Protein AF-A0A160P090-F1 (afdb_monomer_lite)

pLDDT: mean 84.94, std 6.8, range [57.69, 93.69]

Secondary structure (DSSP, 8-state):
-EEE-SSS-EEEBSSSS--SS-SEEEPTT-EEEEEEEEE-S--GGG--EEEEEEETTEEEEEEGGGS--SSSSPTTPPBTT-

Radius of gyration: 11.29 Å; chains: 1; bounding box: 28×25×28 Å

Sequence (82 aa):
MTCVLGKAGVKLYEQREYDPNPSRTLAAGDTVRFLCWGPGTSHVGGNKIWYWTNEAGRYGNVPAADLDLSGTPVDGLRECGR

Organism: Streptomyces laurentii (NCBI:txid39478)

Foldseek 3Di:
DKDFAQDWQFFWAADLDPDPDGPDTDGGRFIKDFQAKEAGDADPPRQGIWTWTQGPNDTTITGPVNGPAPDVVHPPGHHPPD

Structure (mmCIF, N/CA/C/O backbone):
data_AF-A0A160P090-F1
#
_entry.id   AF-A0A160P090-F1
#
loop_
_atom_site.group_PDB
_atom_site.id
_atom_site.type_symbol
_atom_site.label_atom_id
_atom_site.label_alt_id
_atom_site.label_comp_id
_atom_site.label_asym_id
_atom_site.label_entity_id
_atom_site.label_seq_id
_atom_site.pdbx_PDB_ins_code
_atom_site.Cartn_x
_atom_site.Cartn_y
_atom_site.Cartn_z
_atom_site.occupancy
_atom_site.B_iso_or_equiv
_atom_site.auth_seq_id
_atom_site.auth_comp_id
_atom_site.auth_asym_id
_atom_site.auth_atom_id
_atom_site.pdbx_PDB_model_num
ATOM 1 N N . MET A 1 1 ? 7.071 -8.867 3.984 1.00 80.62 1 MET A N 1
ATOM 2 C CA . MET A 1 1 ? 6.156 -9.844 3.365 1.00 80.62 1 MET A CA 1
ATOM 3 C C . MET A 1 1 ? 6.064 -9.556 1.879 1.00 80.62 1 MET A C 1
ATOM 5 O O . MET A 1 1 ? 5.987 -8.389 1.524 1.00 80.62 1 MET A O 1
ATOM 9 N N . THR A 1 2 ? 6.091 -10.575 1.027 1.00 82.19 2 THR A N 1
ATOM 10 C CA . THR A 1 2 ? 5.854 -10.405 -0.414 1.00 82.19 2 THR A CA 1
ATOM 11 C C . THR A 1 2 ? 4.475 -10.955 -0.745 1.00 82.19 2 THR A C 1
ATOM 13 O O . THR A 1 2 ? 4.136 -12.038 -0.276 1.00 82.19 2 THR A O 1
ATOM 16 N N . CYS A 1 3 ? 3.690 -10.219 -1.522 1.00 76.75 3 CYS A N 1
ATOM 17 C CA . CYS A 1 3 ? 2.394 -10.665 -2.023 1.00 76.75 3 CYS A CA 1
ATOM 18 C C . CYS A 1 3 ? 2.319 -10.464 -3.538 1.00 76.75 3 CYS A C 1
ATOM 20 O O . CYS A 1 3 ? 3.012 -9.601 -4.082 1.00 76.75 3 CYS A O 1
ATOM 22 N N . VAL A 1 4 ? 1.450 -11.222 -4.195 1.00 80.38 4 VAL A N 1
ATOM 23 C CA . VAL A 1 4 ? 1.044 -10.954 -5.576 1.00 80.38 4 VAL A CA 1
ATOM 24 C C . VAL A 1 4 ? -0.274 -10.196 -5.524 1.00 80.38 4 VAL A C 1
ATOM 26 O O . VAL A 1 4 ? -1.201 -10.628 -4.840 1.00 80.38 4 VAL A O 1
ATOM 29 N N . LEU A 1 5 ? -0.366 -9.065 -6.221 1.00 79.62 5 LEU A N 1
ATOM 30 C CA . LEU A 1 5 ? -1.613 -8.310 -6.284 1.00 79.62 5 LEU A CA 1
ATOM 31 C C . LEU A 1 5 ? -2.664 -9.063 -7.100 1.00 79.62 5 LEU A C 1
ATOM 33 O O . LEU A 1 5 ? -2.504 -9.257 -8.304 1.00 79.62 5 LEU A O 1
ATOM 37 N N . GLY A 1 6 ? -3.765 -9.440 -6.450 1.00 72.81 6 GLY A N 1
ATOM 38 C CA . GL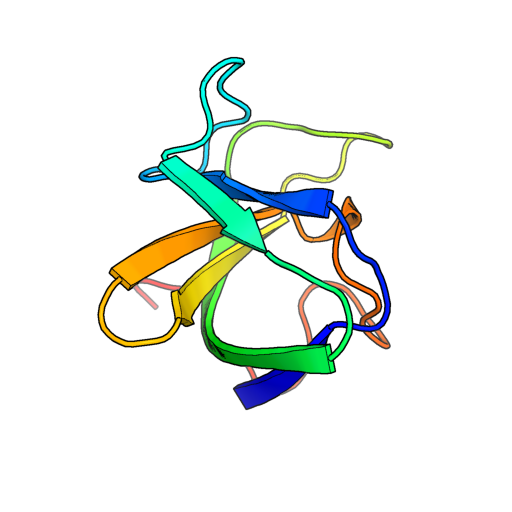Y A 1 6 ? -4.937 -10.000 -7.130 1.00 72.81 6 GLY A CA 1
ATOM 39 C C . GLY A 1 6 ? -5.774 -8.940 -7.855 1.00 72.81 6 GLY A C 1
ATOM 40 O O . GLY A 1 6 ? -6.391 -9.222 -8.880 1.00 72.81 6 GLY A O 1
ATOM 41 N N . LYS A 1 7 ? -5.763 -7.698 -7.356 1.00 77.75 7 LYS A N 1
ATOM 42 C CA . LYS A 1 7 ? -6.521 -6.571 -7.912 1.00 77.75 7 LYS A CA 1
ATOM 43 C C . LYS A 1 7 ? -5.615 -5.693 -8.778 1.00 77.75 7 LYS A C 1
ATOM 45 O O . LYS A 1 7 ? -4.546 -5.278 -8.341 1.00 77.75 7 LYS A O 1
ATOM 50 N N . ALA A 1 8 ? -6.062 -5.372 -9.990 1.00 79.75 8 ALA A N 1
ATOM 51 C CA . ALA A 1 8 ? -5.448 -4.331 -10.813 1.00 79.75 8 ALA A CA 1
ATOM 52 C C . ALA A 1 8 ? -5.959 -2.946 -10.396 1.00 79.75 8 ALA A C 1
ATOM 54 O O . ALA A 1 8 ? -7.087 -2.811 -9.922 1.00 79.75 8 ALA A O 1
ATOM 55 N N . GLY A 1 9 ? -5.161 -1.902 -10.615 1.00 84.62 9 GLY A N 1
ATOM 56 C CA . GLY A 1 9 ? -5.585 -0.534 -10.314 1.00 84.62 9 GLY A CA 1
ATOM 57 C C . GLY A 1 9 ? -5.269 -0.086 -8.887 1.00 84.62 9 GLY A C 1
ATOM 58 O O . GLY A 1 9 ? -5.790 0.934 -8.440 1.00 84.62 9 GLY A O 1
ATOM 59 N N . VAL A 1 10 ? -4.438 -0.838 -8.161 1.00 88.69 10 VAL A N 1
ATOM 60 C CA . VAL A 1 10 ? -4.052 -0.504 -6.788 1.00 88.69 10 VAL A CA 1
ATOM 61 C C . VAL A 1 10 ? -3.166 0.733 -6.813 1.00 88.69 10 VAL A C 1
ATOM 63 O O . VAL A 1 10 ? -2.125 0.760 -7.468 1.00 88.69 10 VAL A O 1
ATOM 66 N N . LYS A 1 11 ? -3.588 1.782 -6.116 1.00 89.62 11 LYS A N 1
ATOM 67 C CA . LYS A 1 11 ? -2.888 3.064 -6.118 1.00 89.62 11 LYS A CA 1
ATOM 68 C C . LYS A 1 11 ? -1.728 3.043 -5.124 1.00 89.62 11 LYS A C 1
ATOM 70 O O . LYS A 1 11 ? -1.914 2.727 -3.949 1.00 89.62 11 LYS A O 1
ATOM 75 N N . LEU A 1 12 ? -0.542 3.390 -5.613 1.00 89.88 12 LEU A N 1
ATOM 76 C CA . LEU A 1 12 ? 0.647 3.628 -4.808 1.00 89.88 12 LEU A CA 1
ATOM 77 C C . LEU A 1 12 ? 0.747 5.125 -4.519 1.00 89.88 12 LEU A C 1
ATOM 79 O O . LEU A 1 12 ? 0.739 5.945 -5.436 1.00 89.88 12 LEU A O 1
ATOM 83 N N . TYR A 1 13 ? 0.858 5.466 -3.244 1.00 90.94 13 TYR A N 1
ATOM 84 C CA . TYR A 1 13 ? 0.943 6.839 -2.760 1.00 90.94 13 TYR A CA 1
ATOM 85 C C . TYR A 1 13 ? 2.319 7.095 -2.160 1.00 90.94 13 TYR A C 1
ATOM 87 O O . TYR A 1 13 ? 2.911 6.205 -1.559 1.00 90.94 13 TYR A O 1
ATOM 95 N N . GLU A 1 14 ? 2.857 8.304 -2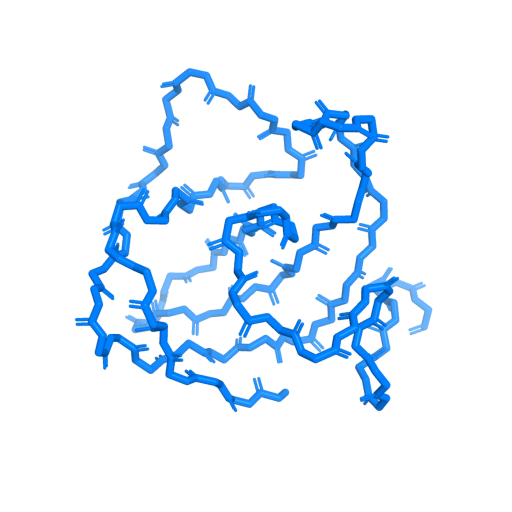.281 1.00 89.38 14 GLU A N 1
ATOM 96 C CA . GLU A 1 14 ? 4.167 8.609 -1.679 1.00 89.38 14 GLU A CA 1
ATOM 97 C C . GLU A 1 14 ? 4.087 8.644 -0.145 1.00 89.38 14 GLU A C 1
ATOM 99 O O . GLU A 1 14 ? 5.032 8.274 0.550 1.00 89.38 14 GLU A O 1
ATOM 104 N N . GLN A 1 15 ? 2.918 9.008 0.388 1.00 87.62 15 GLN A N 1
ATOM 105 C CA . GLN A 1 15 ? 2.641 9.154 1.816 1.00 87.62 15 GLN A CA 1
ATOM 106 C C . GLN A 1 15 ? 1.430 8.306 2.231 1.00 87.62 15 GLN A C 1
ATOM 108 O O . GLN A 1 15 ? 0.767 7.698 1.394 1.00 87.62 15 GLN A O 1
ATOM 113 N N . ARG A 1 16 ? 1.137 8.230 3.535 1.00 89.88 16 ARG A N 1
ATOM 114 C CA . ARG A 1 16 ? -0.001 7.466 4.094 1.00 89.88 16 ARG A CA 1
ATOM 115 C C . ARG A 1 16 ? -1.311 8.251 4.006 1.00 89.88 16 ARG A C 1
ATOM 117 O O . ARG A 1 16 ? -2.071 8.329 4.972 1.00 89.88 16 ARG A O 1
ATOM 124 N N . GLU A 1 17 ? -1.540 8.858 2.852 1.00 87.62 17 GLU A N 1
ATOM 125 C CA . GLU A 1 17 ? -2.661 9.745 2.589 1.00 87.62 17 GLU A CA 1
ATOM 126 C C . GLU A 1 17 ? -3.385 9.312 1.319 1.00 87.62 17 GLU A C 1
ATOM 128 O O . GLU A 1 17 ? -2.765 8.899 0.339 1.00 87.62 17 GLU A O 1
ATOM 133 N N . TYR A 1 18 ? -4.716 9.392 1.344 1.00 83.31 18 TYR A N 1
ATOM 134 C CA . TYR A 1 18 ? -5.542 9.116 0.174 1.00 83.31 18 TYR A CA 1
ATOM 135 C C . TYR A 1 18 ? -5.563 10.360 -0.726 1.00 83.31 18 TYR A C 1
ATOM 137 O O . TYR A 1 18 ? -6.513 11.140 -0.703 1.00 83.31 18 TYR A O 1
ATOM 145 N N . ASP A 1 19 ? -4.468 10.575 -1.458 1.00 78.06 19 ASP A N 1
ATOM 146 C CA . ASP A 1 19 ? -4.303 11.686 -2.404 1.00 78.06 19 ASP A CA 1
ATOM 147 C C . ASP A 1 19 ? -5.099 11.410 -3.700 1.00 78.06 19 ASP A C 1
ATOM 149 O O . ASP A 1 19 ? -5.141 10.275 -4.176 1.00 78.06 19 ASP A O 1
ATOM 153 N N . PRO A 1 20 ? -5.750 12.392 -4.340 1.00 75.88 20 PRO A N 1
ATOM 154 C CA . PRO A 1 20 ? -6.266 12.199 -5.697 1.00 75.88 20 PRO A CA 1
ATOM 155 C C . PRO A 1 20 ? -5.189 11.811 -6.738 1.00 75.88 20 PRO A C 1
ATOM 157 O O . PRO A 1 20 ? -5.538 11.211 -7.757 1.00 75.88 20 PRO A O 1
ATOM 160 N N . ASN A 1 21 ? -3.908 12.094 -6.485 1.00 82.38 21 ASN A N 1
ATOM 161 C CA . ASN A 1 21 ? -2.779 11.916 -7.397 1.00 82.38 21 ASN A CA 1
ATOM 162 C C . ASN A 1 21 ? -1.801 10.833 -6.899 1.00 82.38 21 ASN A C 1
ATOM 164 O O . ASN A 1 21 ? -0.793 11.138 -6.261 1.00 82.38 21 ASN A O 1
ATOM 168 N N . PRO A 1 22 ? -2.059 9.545 -7.185 1.00 86.31 22 PRO A N 1
ATOM 169 C CA . PRO A 1 22 ? -1.123 8.481 -6.842 1.00 86.31 22 PRO A CA 1
ATOM 170 C C . PRO A 1 22 ? 0.172 8.599 -7.655 1.00 86.31 22 PRO A C 1
ATOM 172 O O . PRO A 1 22 ? 0.146 8.933 -8.840 1.00 86.31 22 PRO A O 1
ATOM 175 N N . SER A 1 23 ? 1.307 8.245 -7.049 1.00 84.88 23 SER A N 1
ATOM 176 C CA . SER A 1 23 ? 2.608 8.244 -7.731 1.00 84.88 23 SER A CA 1
ATOM 177 C C . SER A 1 23 ? 2.704 7.155 -8.797 1.00 84.88 23 SER A C 1
ATOM 179 O O . SER A 1 23 ? 3.448 7.290 -9.771 1.00 84.88 23 SER A O 1
ATOM 181 N N . ARG A 1 24 ? 1.950 6.064 -8.622 1.00 86.31 24 ARG A N 1
ATOM 182 C CA . ARG A 1 24 ? 1.835 4.971 -9.588 1.00 86.31 24 ARG A CA 1
ATOM 183 C C . ARG A 1 24 ? 0.551 4.174 -9.371 1.00 86.31 24 ARG A C 1
ATOM 185 O O . ARG A 1 24 ? -0.005 4.137 -8.280 1.00 86.31 24 ARG A O 1
ATOM 192 N N . THR A 1 25 ? 0.112 3.482 -10.418 1.00 88.44 25 THR A N 1
ATOM 193 C CA . THR A 1 25 ? -0.891 2.416 -10.326 1.00 88.44 25 THR A CA 1
ATOM 194 C C . THR A 1 25 ? -0.220 1.057 -10.520 1.00 88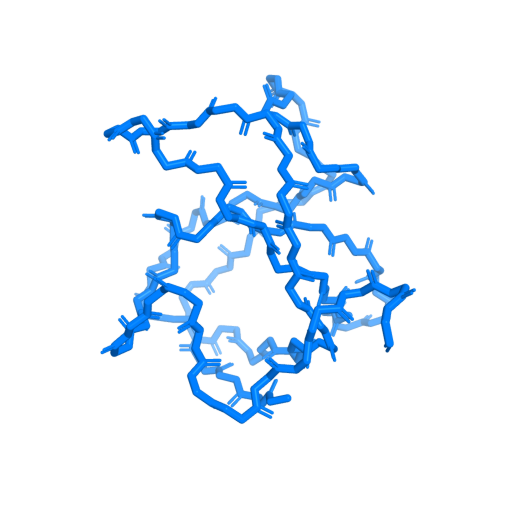.44 25 THR A C 1
ATOM 196 O O . THR A 1 25 ? 0.568 0.887 -11.452 1.00 88.44 25 THR A O 1
ATOM 199 N N . LEU A 1 26 ? -0.515 0.112 -9.633 1.00 86.44 26 LEU A N 1
ATOM 200 C CA . LEU A 1 26 ? -0.028 -1.263 -9.671 1.00 86.44 26 LEU A CA 1
ATOM 201 C C . LEU A 1 26 ? -1.025 -2.154 -10.428 1.00 86.44 26 LEU A C 1
ATOM 203 O O . LEU A 1 26 ? -2.247 -1.959 -10.355 1.00 86.44 26 LEU A O 1
ATOM 207 N N . ALA A 1 27 ? -0.500 -3.115 -11.179 1.00 85.75 27 ALA A N 1
ATOM 208 C CA . ALA A 1 27 ? -1.266 -4.047 -11.994 1.00 85.75 27 ALA A CA 1
ATOM 209 C C . ALA A 1 27 ? -1.530 -5.364 -11.249 1.00 85.75 27 ALA A C 1
ATOM 211 O O . ALA A 1 27 ? -0.823 -5.734 -10.311 1.00 85.75 27 ALA A O 1
ATOM 212 N N . ALA A 1 28 ? -2.553 -6.099 -11.692 1.00 84.12 28 ALA A N 1
ATOM 213 C CA . ALA A 1 28 ? -2.739 -7.471 -11.233 1.00 84.12 28 ALA A CA 1
ATOM 214 C C . ALA A 1 28 ? -1.538 -8.323 -11.670 1.00 84.12 28 ALA A C 1
ATOM 216 O O . ALA A 1 28 ? -1.056 -8.189 -12.795 1.00 84.12 28 ALA A O 1
ATOM 217 N N . GLY A 1 29 ? -1.068 -9.196 -10.783 1.00 79.44 29 GLY A N 1
ATOM 218 C CA . GLY A 1 29 ? 0.135 -10.002 -10.996 1.00 79.44 29 GLY A CA 1
ATOM 219 C C . GLY A 1 29 ? 1.438 -9.330 -10.551 1.00 79.44 29 GLY A C 1
ATOM 220 O O . GLY A 1 29 ? 2.451 -10.025 -10.444 1.00 79.44 29 GLY A O 1
ATOM 221 N N . ASP A 1 30 ? 1.431 -8.030 -10.223 1.00 83.62 30 ASP A N 1
ATOM 222 C CA . ASP A 1 30 ? 2.615 -7.368 -9.671 1.00 83.62 30 ASP A CA 1
ATOM 223 C C . ASP A 1 30 ? 3.007 -8.015 -8.337 1.00 83.62 30 ASP A C 1
ATOM 225 O O . ASP A 1 30 ? 2.182 -8.230 -7.441 1.00 83.62 30 ASP A O 1
ATOM 229 N N . THR A 1 31 ? 4.298 -8.317 -8.201 1.00 81.25 31 THR A N 1
ATOM 230 C CA . THR A 1 31 ? 4.870 -8.821 -6.952 1.00 81.25 31 THR A CA 1
ATOM 231 C C . THR A 1 31 ? 5.306 -7.641 -6.093 1.00 81.25 31 THR A C 1
ATOM 233 O O . THR A 1 31 ? 6.265 -6.940 -6.411 1.00 81.25 31 THR A O 1
ATOM 236 N N . VAL A 1 32 ? 4.611 -7.432 -4.980 1.00 83.50 32 VAL A N 1
ATOM 237 C CA . VAL A 1 32 ? 4.782 -6.270 -4.104 1.00 83.50 32 VAL A CA 1
ATOM 238 C C . VAL A 1 32 ? 5.384 -6.707 -2.774 1.00 83.50 32 VAL A C 1
ATOM 240 O O . VAL A 1 32 ? 4.900 -7.644 -2.133 1.00 83.50 32 VAL A O 1
ATOM 243 N N . ARG A 1 33 ? 6.450 -6.026 -2.336 1.00 86.12 33 ARG A N 1
ATOM 244 C CA . ARG A 1 33 ? 7.121 -6.309 -1.062 1.00 86.12 33 ARG A CA 1
ATOM 245 C C . ARG A 1 33 ? 6.728 -5.293 0.007 1.00 86.12 33 ARG A C 1
ATOM 247 O O . ARG A 1 33 ? 7.305 -4.212 0.089 1.00 86.12 33 ARG A O 1
ATOM 254 N N . PHE A 1 34 ? 5.842 -5.700 0.909 1.00 88.94 34 PHE A N 1
ATOM 255 C CA . PHE A 1 34 ? 5.521 -4.947 2.117 1.00 88.94 34 PHE A CA 1
ATOM 256 C C . PHE A 1 34 ? 6.624 -5.051 3.165 1.00 88.94 34 PHE A C 1
ATOM 258 O O . PHE A 1 34 ? 7.117 -6.137 3.496 1.00 88.94 34 PHE A O 1
ATOM 265 N N . LEU A 1 35 ? 6.981 -3.899 3.715 1.00 90.94 35 LEU A N 1
ATOM 266 C CA . LEU A 1 35 ? 8.053 -3.729 4.686 1.00 90.94 35 LEU A CA 1
ATOM 267 C C . LEU A 1 35 ? 7.498 -3.609 6.108 1.00 90.94 35 LEU A C 1
ATOM 269 O O . LEU A 1 35 ? 8.015 -4.245 7.024 1.00 90.94 35 LEU A O 1
ATOM 273 N N . CYS A 1 36 ? 6.439 -2.820 6.277 1.00 91.75 36 CYS A N 1
ATOM 274 C CA . CYS A 1 36 ? 5.730 -2.621 7.537 1.00 91.75 36 CYS A CA 1
ATOM 275 C C . CYS A 1 36 ? 4.346 -2.002 7.271 1.00 91.75 36 CYS A C 1
ATOM 277 O O . CYS A 1 36 ? 4.078 -1.527 6.166 1.00 91.75 36 CYS A O 1
ATOM 279 N N . TRP A 1 37 ? 3.456 -2.015 8.261 1.00 93.31 37 TRP A N 1
ATOM 280 C CA . TRP A 1 37 ? 2.154 -1.340 8.197 1.00 93.31 37 TRP A CA 1
ATOM 281 C C . TRP A 1 37 ? 2.114 -0.119 9.116 1.00 93.31 37 TRP A C 1
ATOM 283 O O . TRP A 1 37 ? 3.088 0.206 9.776 1.00 93.31 37 TRP A O 1
ATOM 293 N N . GLY A 1 38 ? 1.019 0.625 9.129 1.00 93.69 38 GLY A N 1
ATOM 294 C CA . GLY A 1 38 ? 0.774 1.672 10.126 1.00 93.69 38 GLY A CA 1
ATOM 295 C C . GLY A 1 38 ? -0.512 2.443 9.829 1.00 93.69 38 GLY A C 1
ATOM 296 O O . GLY A 1 38 ? -1.088 2.265 8.749 1.00 93.69 38 GLY A O 1
ATOM 297 N N . PRO A 1 39 ? -0.964 3.295 10.756 1.00 93.38 39 PRO A N 1
ATOM 298 C CA . PRO A 1 39 ? -2.133 4.135 10.547 1.00 93.38 39 PRO A CA 1
ATOM 299 C C . PRO A 1 39 ? -1.851 5.284 9.562 1.00 93.38 39 PRO A C 1
ATOM 301 O O . PRO A 1 39 ? -0.705 5.692 9.376 1.00 93.38 39 PRO A O 1
ATOM 304 N N . GLY A 1 40 ? -2.901 5.814 8.941 1.00 92.50 40 GLY A N 1
ATOM 305 C CA . GLY A 1 40 ? -2.861 6.976 8.050 1.00 92.50 40 GLY A CA 1
ATOM 306 C C . GLY A 1 40 ? -4.253 7.565 7.823 1.00 92.50 40 GLY A C 1
ATOM 307 O O . GLY A 1 40 ? -5.170 7.325 8.617 1.00 92.50 40 GLY A O 1
ATOM 308 N N . THR A 1 41 ? -4.424 8.313 6.732 1.00 93.69 41 THR A N 1
ATOM 309 C CA . THR A 1 41 ? -5.724 8.885 6.348 1.00 93.69 41 THR A CA 1
ATOM 310 C C . THR A 1 41 ? -6.757 7.783 6.127 1.00 93.69 41 THR A C 1
ATOM 312 O O . THR A 1 41 ? -6.441 6.704 5.620 1.00 93.69 41 THR A O 1
ATOM 315 N N . SER A 1 42 ? -8.000 8.047 6.529 1.00 92.81 42 SER A N 1
ATOM 316 C CA . SER A 1 42 ? -9.099 7.097 6.364 1.00 92.81 42 SER A CA 1
ATOM 317 C C . SER A 1 42 ? -9.441 6.896 4.890 1.00 92.81 42 SER A C 1
ATOM 319 O O . SER A 1 42 ? -9.547 7.862 4.139 1.00 92.81 42 SER A O 1
ATOM 321 N N . HIS A 1 43 ? -9.680 5.649 4.502 1.00 88.06 43 HIS A N 1
ATOM 322 C CA . HIS A 1 43 ? -10.146 5.257 3.172 1.00 88.06 43 HIS A CA 1
ATOM 323 C C . HIS A 1 43 ? -11.423 4.406 3.280 1.00 88.06 43 HIS A C 1
ATOM 325 O O . HIS A 1 43 ? -12.127 4.469 4.295 1.00 88.06 43 HIS A O 1
ATOM 331 N N . VAL A 1 44 ? -11.785 3.701 2.201 1.00 84.38 44 VAL A N 1
ATOM 332 C CA . VAL A 1 44 ? -13.058 2.975 2.051 1.00 84.38 44 VAL A CA 1
ATOM 333 C C . VAL A 1 44 ? -13.374 2.135 3.295 1.00 84.38 44 VAL A C 1
ATOM 335 O O . VAL A 1 44 ? -12.523 1.425 3.826 1.00 84.38 44 VAL A O 1
ATOM 338 N N . GLY A 1 45 ? -14.617 2.237 3.776 1.00 83.94 45 GLY A N 1
ATOM 339 C CA . GLY A 1 45 ? -15.074 1.507 4.963 1.00 83.94 45 GLY A CA 1
ATOM 340 C C . GLY A 1 45 ? -14.516 2.026 6.294 1.00 83.94 45 GLY A C 1
ATOM 341 O O . GLY A 1 45 ? -14.627 1.334 7.299 1.00 83.94 45 GLY A O 1
ATOM 342 N N . GLY A 1 46 ? -13.905 3.217 6.324 1.00 86.81 46 GLY A N 1
ATOM 343 C CA . GLY A 1 46 ? -13.338 3.800 7.546 1.00 86.81 46 GLY A CA 1
ATOM 344 C C . GLY A 1 46 ? -11.999 3.186 7.965 1.00 86.81 46 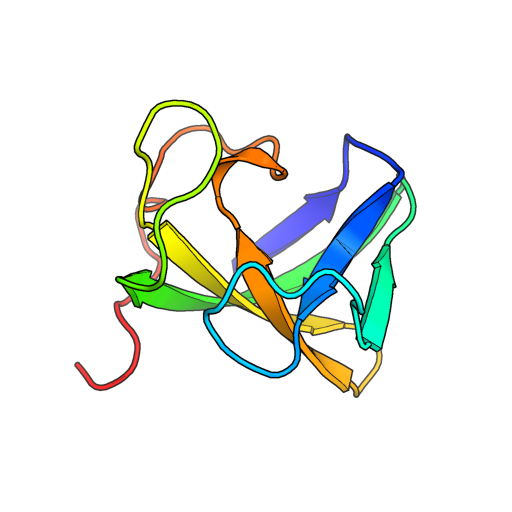GLY A C 1
ATOM 345 O O . GLY A 1 46 ? -11.498 3.476 9.053 1.00 86.81 46 GLY A O 1
ATOM 346 N N . ASN A 1 47 ? -11.414 2.331 7.121 1.00 88.88 47 ASN A N 1
ATOM 347 C CA . ASN A 1 47 ? -10.137 1.691 7.393 1.00 88.88 47 ASN A CA 1
ATOM 348 C C . ASN A 1 47 ? -9.005 2.730 7.292 1.00 88.88 47 ASN A C 1
ATOM 350 O O . ASN A 1 47 ? -9.004 3.603 6.426 1.00 88.88 47 ASN A O 1
ATOM 354 N N . LYS A 1 48 ? -8.054 2.658 8.224 1.00 93.00 48 LYS A N 1
ATOM 355 C CA . LYS A 1 48 ? -6.918 3.585 8.342 1.00 93.00 48 LYS A CA 1
ATOM 356 C C . LYS A 1 48 ? -5.573 2.884 8.203 1.00 93.00 48 LYS A C 1
ATOM 358 O O . LYS A 1 48 ? -4.550 3.505 8.456 1.00 93.00 48 LYS A O 1
ATOM 363 N N . ILE A 1 49 ? -5.549 1.597 7.864 1.00 93.38 49 ILE A N 1
ATOM 364 C CA . ILE A 1 49 ? -4.316 0.823 7.738 1.00 93.38 49 ILE A CA 1
ATOM 365 C C . ILE A 1 49 ? -3.700 1.049 6.357 1.00 93.38 49 ILE A C 1
ATOM 367 O O . ILE A 1 49 ? -4.377 0.963 5.328 1.00 93.38 49 ILE A O 1
ATOM 371 N N . TRP A 1 50 ? -2.396 1.316 6.365 1.00 93.38 50 TRP A N 1
ATOM 372 C CA . TRP A 1 50 ? -1.553 1.532 5.195 1.00 93.38 50 TRP A CA 1
ATOM 373 C C . TRP A 1 50 ? -0.303 0.666 5.274 1.00 93.38 50 TRP A C 1
ATOM 375 O O . TRP A 1 50 ? 0.314 0.552 6.339 1.00 93.38 50 TRP A O 1
ATOM 385 N N . TYR A 1 51 ? 0.100 0.111 4.137 1.00 92.44 51 TYR A N 1
ATOM 386 C CA . TYR A 1 51 ? 1.294 -0.714 4.013 1.00 92.44 51 TYR A CA 1
ATOM 387 C C . TYR A 1 51 ? 2.400 0.030 3.280 1.00 92.44 51 TYR A C 1
ATOM 389 O O . TYR A 1 51 ? 2.212 0.432 2.134 1.00 92.44 51 TYR A O 1
ATOM 397 N N . TRP A 1 52 ? 3.562 0.162 3.922 1.00 92.56 52 TRP A N 1
ATOM 398 C CA . TRP A 1 52 ? 4.773 0.658 3.279 1.00 92.56 52 TRP A CA 1
ATOM 399 C C . TRP A 1 52 ? 5.378 -0.448 2.425 1.00 92.56 52 TRP A C 1
ATOM 401 O O . TRP A 1 52 ? 5.597 -1.569 2.899 1.00 92.56 52 TRP A O 1
ATOM 411 N N . THR A 1 53 ? 5.655 -0.135 1.170 1.00 90.06 53 THR A N 1
ATOM 412 C CA . THR A 1 53 ? 6.130 -1.087 0.178 1.00 90.06 53 THR A CA 1
ATOM 413 C C . THR A 1 53 ? 7.288 -0.525 -0.630 1.00 90.06 53 THR A C 1
ATOM 415 O O . THR A 1 53 ? 7.466 0.688 -0.736 1.00 90.06 53 THR A O 1
ATOM 418 N N . ASN A 1 54 ? 8.077 -1.434 -1.193 1.00 84.62 54 ASN A N 1
ATOM 419 C CA . ASN A 1 54 ? 9.003 -1.144 -2.274 1.00 84.62 54 ASN A CA 1
ATOM 420 C C . ASN A 1 54 ? 8.630 -2.033 -3.467 1.00 84.62 54 ASN A C 1
ATOM 422 O O . ASN A 1 54 ? 8.863 -3.244 -3.440 1.00 84.62 54 ASN A O 1
ATOM 426 N N . GLU A 1 55 ? 8.023 -1.433 -4.486 1.00 76.31 55 GLU A N 1
ATOM 427 C CA . GLU A 1 55 ? 7.705 -2.085 -5.756 1.00 76.31 55 GLU A CA 1
ATOM 428 C C . GLU A 1 55 ? 8.741 -1.658 -6.796 1.00 76.31 55 GLU A C 1
ATOM 430 O O . GLU A 1 55 ? 8.919 -0.467 -7.029 1.00 76.31 55 GLU A O 1
ATOM 435 N N . ALA A 1 56 ? 9.466 -2.617 -7.379 1.00 67.06 56 ALA A N 1
A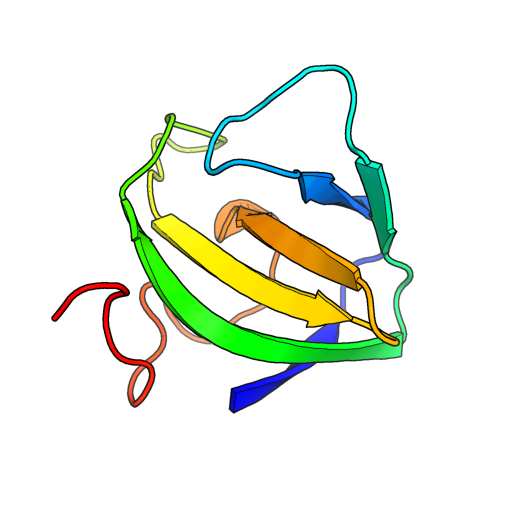TOM 436 C CA . ALA A 1 56 ? 10.476 -2.385 -8.422 1.00 67.06 56 ALA A CA 1
ATOM 437 C C . ALA A 1 56 ? 11.425 -1.180 -8.185 1.00 67.06 56 ALA A C 1
ATOM 439 O O . ALA A 1 56 ? 11.815 -0.491 -9.126 1.00 67.06 56 ALA A O 1
ATOM 440 N N . GLY A 1 57 ? 11.815 -0.913 -6.932 1.00 72.25 57 GLY A N 1
ATOM 441 C CA . GLY A 1 57 ? 12.715 0.192 -6.573 1.00 72.25 57 GLY A CA 1
ATOM 442 C C . GLY A 1 57 ? 12.016 1.510 -6.223 1.00 72.25 57 GLY A C 1
ATOM 443 O O . GLY A 1 57 ? 12.697 2.488 -5.918 1.00 72.25 57 GLY A O 1
ATOM 444 N N . ARG A 1 58 ? 10.680 1.554 -6.232 1.00 81.88 58 ARG A N 1
ATOM 445 C CA . ARG A 1 58 ? 9.880 2.705 -5.805 1.00 81.88 58 ARG A CA 1
ATOM 446 C C . ARG A 1 58 ? 9.237 2.442 -4.456 1.00 81.88 58 ARG A C 1
ATOM 448 O O . ARG A 1 58 ? 8.464 1.503 -4.275 1.00 81.88 58 ARG A O 1
ATOM 455 N N . TYR A 1 59 ? 9.552 3.324 -3.520 1.00 86.00 59 TYR A N 1
ATOM 456 C CA . TYR A 1 59 ? 8.940 3.343 -2.206 1.00 86.00 59 TYR A CA 1
ATOM 457 C C . TYR A 1 59 ? 7.578 4.037 -2.244 1.00 86.00 59 TYR A C 1
ATOM 459 O O . TYR A 1 59 ? 7.405 5.033 -2.944 1.00 86.00 59 TYR A O 1
ATOM 467 N N . GLY A 1 60 ? 6.623 3.522 -1.476 1.00 91.19 60 GLY A N 1
ATOM 468 C CA . GLY A 1 60 ? 5.311 4.139 -1.332 1.00 91.19 60 GLY A CA 1
ATOM 469 C C . GLY A 1 60 ? 4.411 3.385 -0.362 1.00 91.19 60 GLY A C 1
ATOM 470 O O . GLY A 1 60 ? 4.788 2.366 0.215 1.00 91.19 60 GLY A O 1
ATOM 471 N N . ASN A 1 61 ? 3.204 3.898 -0.178 1.00 92.00 61 ASN A N 1
ATOM 472 C CA . ASN A 1 61 ? 2.171 3.350 0.676 1.00 92.00 61 A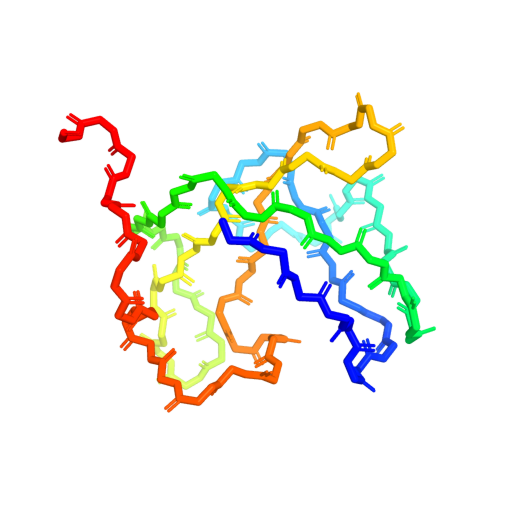SN A CA 1
ATOM 473 C C . ASN A 1 61 ? 0.985 2.883 -0.159 1.00 92.00 61 ASN A C 1
ATOM 475 O O . ASN A 1 61 ? 0.589 3.538 -1.122 1.00 92.00 61 ASN A O 1
ATOM 479 N N . VAL A 1 62 ? 0.389 1.771 0.254 1.00 91.06 62 VAL A N 1
ATOM 480 C CA . VAL A 1 62 ? -0.835 1.237 -0.342 1.00 91.06 62 VAL A CA 1
ATOM 481 C C . VAL A 1 62 ? -1.899 1.107 0.749 1.00 91.06 62 VAL A C 1
ATOM 483 O O . VAL A 1 62 ? -1.588 0.581 1.827 1.00 91.06 62 VAL A O 1
ATOM 486 N N . PRO A 1 63 ? -3.137 1.581 0.524 1.00 90.94 63 PRO A N 1
ATOM 487 C CA . PRO A 1 63 ? -4.207 1.421 1.495 1.00 90.94 63 PRO A CA 1
ATOM 488 C C . PRO A 1 63 ? -4.602 -0.052 1.594 1.00 90.94 63 PRO A C 1
ATOM 490 O O . PRO A 1 63 ? -4.747 -0.747 0.590 1.00 90.94 63 PRO A O 1
ATOM 493 N N . ALA A 1 64 ? -4.822 -0.530 2.817 1.00 89.19 64 ALA A N 1
ATOM 494 C CA . ALA A 1 64 ? -5.184 -1.922 3.058 1.00 89.19 64 ALA A CA 1
ATOM 495 C C . ALA A 1 64 ? -6.465 -2.358 2.326 1.00 89.19 64 ALA A C 1
ATOM 497 O O . ALA A 1 64 ? -6.573 -3.516 1.949 1.00 89.19 64 ALA A O 1
ATOM 498 N N . ALA A 1 65 ? -7.406 -1.436 2.096 1.00 87.19 65 ALA A N 1
ATOM 499 C CA . ALA A 1 65 ? -8.668 -1.714 1.409 1.00 87.19 65 ALA A CA 1
ATOM 500 C C . ALA A 1 65 ? -8.512 -2.022 -0.093 1.00 87.19 65 ALA A C 1
ATOM 502 O O . ALA A 1 65 ? -9.428 -2.574 -0.699 1.00 87.19 65 ALA A O 1
ATOM 503 N N . ASP A 1 66 ? -7.378 -1.663 -0.702 1.00 86.44 66 ASP A N 1
ATOM 504 C CA . ASP A 1 66 ? -7.094 -1.991 -2.103 1.00 86.44 66 ASP A CA 1
ATOM 505 C C . ASP A 1 66 ? -6.319 -3.301 -2.268 1.00 86.44 66 ASP A C 1
ATOM 507 O O . ASP A 1 66 ? -6.126 -3.762 -3.392 1.00 86.44 66 ASP A O 1
ATOM 511 N N . LEU A 1 67 ? -5.896 -3.914 -1.165 1.00 83.81 67 LEU A N 1
ATOM 512 C CA . LEU A 1 67 ? -5.153 -5.161 -1.176 1.00 83.81 67 LEU A CA 1
ATOM 513 C C . LEU A 1 67 ? -6.074 -6.330 -0.846 1.00 83.81 67 LEU A C 1
ATOM 515 O O . LEU A 1 67 ? -6.904 -6.251 0.055 1.00 83.81 67 LEU A O 1
ATOM 519 N N . ASP A 1 68 ? -5.870 -7.437 -1.550 1.00 81.38 68 ASP A N 1
ATOM 520 C CA . ASP A 1 68 ? -6.514 -8.705 -1.228 1.00 81.38 68 ASP A CA 1
ATOM 521 C C . ASP A 1 68 ? -5.631 -9.470 -0.235 1.00 81.38 68 ASP A C 1
ATOM 523 O O . ASP A 1 68 ? -4.724 -10.215 -0.610 1.00 81.38 68 ASP A O 1
ATOM 527 N N . LEU A 1 69 ? -5.807 -9.166 1.050 1.00 75.94 69 LEU A N 1
ATOM 528 C CA . LEU A 1 69 ? -5.036 -9.745 2.148 1.00 75.94 69 LEU A CA 1
ATOM 529 C C . LEU A 1 69 ? -5.969 -10.518 3.073 1.00 75.94 69 LEU A C 1
ATOM 531 O O . LEU A 1 69 ? -7.080 -10.081 3.357 1.00 75.94 69 LEU A O 1
ATOM 535 N N . SER A 1 70 ? -5.475 -11.624 3.631 1.00 70.62 70 SER A N 1
ATOM 536 C CA . SER A 1 70 ? -6.226 -12.483 4.557 1.00 70.62 70 SER A CA 1
ATOM 537 C C . SER A 1 70 ? -6.546 -11.837 5.917 1.00 70.62 70 SER A C 1
ATOM 539 O O . SER A 1 70 ? -7.135 -12.491 6.773 1.00 70.62 70 SER A O 1
ATOM 541 N N . GLY A 1 71 ? -6.145 -10.580 6.144 1.00 75.31 71 GLY A N 1
ATOM 542 C CA . GLY A 1 71 ? -6.375 -9.824 7.375 1.00 75.31 71 GLY A CA 1
ATOM 543 C C . GLY A 1 71 ? -5.757 -8.421 7.335 1.00 75.31 71 GLY A C 1
ATOM 544 O O . GLY A 1 71 ? -4.860 -8.143 6.535 1.00 75.31 71 GLY A O 1
ATOM 545 N N . THR A 1 72 ? -6.242 -7.517 8.193 1.00 76.81 72 THR A N 1
ATOM 546 C CA . THR A 1 72 ? -5.719 -6.144 8.324 1.00 76.81 72 THR A CA 1
ATOM 547 C C . THR A 1 72 ? -5.643 -5.710 9.799 1.00 76.81 72 THR A C 1
ATOM 549 O O . THR A 1 72 ? -6.703 -5.583 10.416 1.00 76.81 72 THR A O 1
ATOM 552 N N . PRO A 1 73 ? -4.450 -5.414 10.360 1.00 80.56 73 PRO A N 1
ATOM 553 C CA . PRO A 1 73 ? -3.123 -5.594 9.764 1.00 80.56 73 PRO A CA 1
ATOM 554 C C . PRO A 1 73 ? -2.819 -7.067 9.466 1.00 80.56 73 PRO A C 1
ATOM 556 O O . PRO A 1 73 ? -3.380 -7.952 10.101 1.00 80.56 73 PRO A O 1
ATOM 559 N N . VAL A 1 74 ? -1.937 -7.336 8.505 1.00 82.38 74 VAL A N 1
ATOM 560 C CA . VAL A 1 74 ? -1.489 -8.710 8.243 1.00 82.38 74 VAL A CA 1
ATOM 561 C C . VAL A 1 74 ? -0.586 -9.204 9.368 1.00 82.38 74 VAL A C 1
ATOM 563 O O . VAL A 1 74 ? 0.394 -8.543 9.725 1.00 82.38 74 VAL A O 1
ATOM 566 N N . ASP A 1 75 ? -0.883 -10.404 9.862 1.00 80.69 75 ASP A N 1
ATOM 567 C CA . ASP A 1 75 ? -0.068 -11.101 10.850 1.00 80.69 75 ASP A CA 1
ATOM 568 C C . ASP A 1 75 ? 1.382 -11.280 10.376 1.00 80.69 75 ASP A C 1
ATOM 570 O O . ASP A 1 75 ? 1.668 -11.615 9.225 1.00 80.69 75 ASP A O 1
ATOM 574 N N . GLY A 1 76 ? 2.331 -11.043 11.283 1.00 82.00 76 GLY A N 1
ATOM 575 C CA . GLY A 1 76 ? 3.765 -11.153 10.998 1.00 82.00 76 GLY A CA 1
ATOM 576 C C . GLY A 1 76 ? 4.377 -9.944 10.281 1.00 82.00 76 GLY A C 1
ATOM 577 O O . GLY A 1 76 ? 5.596 -9.904 10.097 1.00 82.00 76 GLY A O 1
ATOM 578 N N . LEU A 1 77 ? 3.585 -8.929 9.917 1.00 87.81 77 LEU A N 1
ATOM 579 C CA . LEU A 1 77 ? 4.112 -7.639 9.484 1.00 87.81 77 LEU A CA 1
ATOM 580 C C . LEU A 1 77 ? 4.133 -6.659 10.664 1.00 87.81 77 LEU A C 1
ATOM 582 O O . LEU A 1 77 ? 3.123 -6.435 11.327 1.00 87.81 77 LEU A O 1
ATOM 586 N N . ARG A 1 78 ? 5.292 -6.053 10.931 1.00 91.69 78 ARG A N 1
ATOM 587 C CA . ARG A 1 78 ? 5.429 -5.061 12.007 1.00 91.69 78 ARG A CA 1
ATOM 588 C C . ARG A 1 78 ? 4.845 -3.704 11.621 1.00 91.69 78 ARG A C 1
ATOM 590 O O . ARG A 1 78 ? 4.768 -3.370 10.438 1.00 91.69 78 ARG A O 1
ATOM 597 N N . GLU A 1 79 ? 4.514 -2.902 12.622 1.00 92.38 79 GLU A N 1
ATOM 598 C CA . GLU A 1 79 ? 4.175 -1.490 12.445 1.00 92.38 79 GLU A CA 1
ATOM 599 C C . GLU A 1 79 ? 5.446 -0.674 12.132 1.00 92.38 79 GLU A C 1
ATOM 601 O O . GLU A 1 79 ? 6.523 -0.943 12.665 1.00 92.38 79 GLU A O 1
ATOM 606 N N . CYS A 1 80 ? 5.364 0.303 11.231 1.00 89.12 80 CYS A N 1
ATOM 607 C CA . CYS A 1 80 ? 6.490 1.159 10.884 1.00 89.12 80 CYS A CA 1
ATOM 608 C C . CYS A 1 80 ? 6.802 2.097 12.054 1.00 89.12 80 CYS A C 1
ATOM 610 O O . CYS A 1 80 ? 5.911 2.767 12.565 1.00 89.12 80 CYS A O 1
ATOM 612 N N . GLY A 1 81 ? 8.077 2.182 12.438 1.00 78.94 81 GLY A N 1
ATOM 613 C CA . GLY A 1 81 ? 8.510 3.022 13.559 1.00 78.94 81 GLY A CA 1
ATOM 614 C C . GLY A 1 81 ? 8.318 2.393 14.944 1.00 78.94 81 GLY A C 1
ATOM 615 O O . GLY A 1 81 ? 8.594 3.063 15.934 1.00 78.94 81 GLY A O 1
ATOM 616 N N . ARG A 1 82 ? 7.898 1.123 15.014 1.00 57.69 82 ARG A N 1
ATOM 617 C CA . ARG A 1 82 ? 8.002 0.262 16.200 1.00 57.69 82 ARG A CA 1
ATOM 618 C C . ARG A 1 82 ? 9.050 -0.835 16.011 1.00 57.69 82 ARG A C 1
ATOM 620 O O . ARG A 1 82 ? 9.307 -1.273 14.855 1.00 57.69 82 ARG A O 1
#